Protein AF-A0AAV4WEV5-F1 (afdb_monomer_lite)

Sequence (96 aa):
MSEEEKLKVHPEPIEKNRRIRGSLRTNVTKLIKKIDEELASANPNADSLQESLTILIEREQKLGNLDDIIIFQSPDAEIETEMENSLEYSEQIIKI

pLDDT: mean 83.96, std 16.66, range [41.59, 97.75]

Radius of gyration: 21.63 Å; chains: 1; bounding box: 34×32×73 Å

Structure (mmCIF, N/CA/C/O backbone):
data_AF-A0AAV4WEV5-F1
#
_entry.id   AF-A0AAV4WEV5-F1
#
loop_
_atom_site.group_PDB
_atom_site.id
_atom_site.type_symbol
_atom_site.label_atom_id
_atom_site.label_alt_id
_atom_site.label_comp_id
_atom_site.label_asym_id
_atom_site.label_entity_id
_atom_site.label_seq_id
_atom_site.pdbx_PDB_ins_code
_atom_site.Cartn_x
_atom_site.Cartn_y
_atom_site.Cartn_z
_atom_site.occupancy
_atom_site.B_iso_or_equiv
_atom_site.auth_seq_id
_atom_site.auth_comp_id
_atom_site.auth_asym_id
_atom_site.auth_atom_id
_atom_site.pdbx_PDB_model_num
ATOM 1 N N . MET A 1 1 ? 3.854 27.733 -22.522 1.00 44.91 1 MET A N 1
ATOM 2 C CA . MET A 1 1 ? 4.539 26.806 -21.600 1.00 44.91 1 MET A CA 1
ATOM 3 C C . MET A 1 1 ? 4.332 25.425 -22.186 1.00 44.91 1 MET A C 1
ATOM 5 O O . MET A 1 1 ? 3.174 25.045 -22.331 1.00 44.91 1 MET A O 1
ATOM 9 N N . SER A 1 2 ? 5.389 24.781 -22.679 1.00 50.28 2 SER A N 1
ATOM 10 C CA . SER A 1 2 ? 5.287 23.479 -23.349 1.00 50.28 2 SER A CA 1
ATOM 11 C C . SER A 1 2 ? 5.034 22.370 -22.322 1.00 50.28 2 SER A C 1
ATOM 13 O O . SER A 1 2 ? 5.417 22.487 -21.157 1.00 50.28 2 SER A O 1
ATOM 15 N N . GLU A 1 3 ? 4.363 21.296 -22.739 1.00 50.28 3 GLU A N 1
ATOM 16 C CA . GLU A 1 3 ? 4.105 20.115 -21.898 1.00 50.28 3 GLU A CA 1
ATOM 17 C C . GLU A 1 3 ? 5.401 19.439 -21.410 1.00 50.28 3 GLU A C 1
ATOM 19 O O . GLU A 1 3 ? 5.405 18.792 -20.365 1.00 50.28 3 GLU A O 1
ATOM 24 N N . GLU A 1 4 ? 6.524 19.703 -22.081 1.00 45.94 4 GLU A N 1
ATOM 25 C CA . GLU A 1 4 ? 7.868 19.224 -21.740 1.00 45.94 4 GLU A CA 1
ATOM 26 C C . GLU A 1 4 ? 8.416 19.783 -20.413 1.00 45.94 4 GLU A C 1
ATOM 28 O O . GLU A 1 4 ? 9.256 19.148 -19.776 1.00 45.94 4 GLU A O 1
ATOM 33 N N . GLU A 1 5 ? 7.928 20.932 -19.929 1.00 43.22 5 GLU A N 1
ATOM 34 C CA . GLU A 1 5 ? 8.370 21.489 -18.638 1.00 43.22 5 GLU A CA 1
ATOM 35 C C . GLU A 1 5 ? 7.648 20.886 -17.424 1.00 43.22 5 GLU A C 1
ATOM 37 O O . GLU A 1 5 ? 8.098 21.070 -16.291 1.00 43.22 5 GLU A O 1
ATOM 42 N N . LYS A 1 6 ? 6.563 20.124 -17.621 1.00 44.94 6 LYS A N 1
ATOM 43 C CA . LYS A 1 6 ? 5.834 19.483 -16.511 1.00 44.94 6 LYS A CA 1
ATOM 44 C C . LYS A 1 6 ? 6.437 18.151 -16.058 1.00 44.94 6 LYS A C 1
ATOM 46 O O . LYS A 1 6 ? 6.036 17.650 -15.011 1.00 44.94 6 LYS A O 1
ATOM 51 N N . LEU A 1 7 ? 7.414 17.604 -16.786 1.00 42.38 7 LEU A N 1
ATOM 52 C CA . LEU A 1 7 ? 7.963 16.268 -16.530 1.00 42.38 7 LEU A CA 1
ATOM 53 C C . LEU A 1 7 ? 9.441 16.259 -16.106 1.00 42.38 7 LEU A C 1
ATOM 55 O O . LEU A 1 7 ? 10.149 15.284 -16.327 1.00 42.38 7 LEU A O 1
ATOM 59 N N . LYS A 1 8 ? 9.924 17.300 -15.418 1.00 41.59 8 LYS A N 1
ATOM 60 C CA . LYS A 1 8 ? 11.147 17.181 -14.599 1.00 41.59 8 LYS A CA 1
ATOM 61 C C . LYS A 1 8 ? 10.816 16.623 -13.214 1.00 41.59 8 LYS A C 1
ATOM 63 O O . LYS A 1 8 ? 11.135 17.218 -12.189 1.00 41.59 8 LYS A O 1
ATOM 68 N N . VAL A 1 9 ? 10.181 15.454 -13.173 1.00 47.38 9 VAL A N 1
ATOM 69 C CA . VAL A 1 9 ? 10.300 14.586 -12.000 1.00 47.38 9 VAL A CA 1
ATOM 70 C C . VAL A 1 9 ? 11.664 13.944 -12.159 1.00 47.38 9 VAL A C 1
ATOM 72 O O . VAL A 1 9 ? 11.818 13.064 -12.995 1.00 47.38 9 VAL A O 1
ATOM 75 N N . HIS A 1 10 ? 12.679 14.420 -11.434 1.00 48.28 10 HIS A N 1
ATOM 76 C CA . HIS A 1 10 ? 13.918 13.657 -11.311 1.00 48.28 10 HIS A CA 1
ATOM 77 C C . HIS A 1 10 ? 13.525 12.279 -10.776 1.00 48.28 10 HIS A C 1
ATOM 79 O O . HIS A 1 10 ? 13.063 12.212 -9.632 1.00 48.28 10 HIS A O 1
ATOM 85 N N . PRO A 1 11 ? 13.620 11.205 -11.578 1.00 56.91 11 PRO A N 1
ATOM 86 C CA . PRO A 1 11 ? 13.229 9.903 -11.098 1.00 56.91 11 PRO A CA 1
ATOM 87 C C . PRO A 1 11 ? 14.198 9.561 -9.973 1.00 56.91 11 PRO A C 1
ATOM 89 O O . PRO A 1 11 ? 15.396 9.392 -10.195 1.00 56.91 11 PRO A O 1
ATOM 92 N N . GLU A 1 12 ? 13.691 9.509 -8.741 1.00 64.88 12 GLU A N 1
ATOM 93 C CA . GLU A 1 12 ? 14.419 8.851 -7.666 1.00 64.88 12 GLU A CA 1
ATOM 94 C C . GLU A 1 12 ? 14.812 7.458 -8.175 1.00 64.88 12 GLU A C 1
ATOM 96 O O . GLU A 1 12 ? 14.000 6.831 -8.872 1.00 64.88 12 GLU A O 1
ATOM 101 N N . PRO A 1 13 ? 16.030 6.967 -7.877 1.00 81.75 13 PRO A N 1
ATOM 102 C CA . PRO A 1 13 ? 16.457 5.660 -8.350 1.00 81.75 13 PRO A CA 1
ATOM 103 C C . PRO A 1 13 ? 15.387 4.616 -8.028 1.00 81.75 13 PRO A C 1
ATOM 105 O O . PRO A 1 13 ? 14.860 4.619 -6.912 1.00 81.75 13 PRO A O 1
ATOM 108 N N . ILE A 1 14 ? 15.078 3.713 -8.963 1.00 84.19 14 ILE A N 1
ATOM 109 C CA . ILE A 1 14 ? 14.025 2.692 -8.796 1.00 84.19 14 ILE A CA 1
ATOM 110 C C . ILE A 1 14 ? 14.135 1.955 -7.451 1.00 84.19 14 ILE A C 1
ATOM 112 O O . ILE A 1 14 ? 13.139 1.663 -6.793 1.00 84.19 14 ILE A O 1
ATOM 116 N N . GLU A 1 15 ? 15.363 1.735 -6.979 1.00 86.12 15 GLU A N 1
ATOM 117 C CA . GLU A 1 15 ? 15.658 1.122 -5.688 1.00 86.12 15 GLU A CA 1
ATOM 118 C C . GLU A 1 15 ? 15.174 1.961 -4.491 1.00 86.12 15 GLU A C 1
ATOM 120 O O . GLU A 1 15 ? 14.652 1.426 -3.512 1.00 86.12 15 GLU A O 1
ATOM 125 N N . LYS A 1 16 ? 15.269 3.291 -4.567 1.00 89.12 16 LYS A N 1
ATOM 126 C CA . LYS A 1 16 ? 14.689 4.191 -3.566 1.00 89.12 16 LYS A CA 1
ATOM 127 C C . LYS A 1 16 ? 13.162 4.141 -3.599 1.00 89.12 16 LYS A C 1
ATOM 129 O O . LYS A 1 16 ? 12.562 4.019 -2.531 1.00 89.12 16 LYS A O 1
ATOM 134 N N . ASN A 1 17 ? 12.539 4.133 -4.776 1.00 90.69 17 ASN A N 1
ATOM 135 C CA . ASN A 1 17 ? 11.082 3.989 -4.894 1.00 90.69 17 ASN A CA 1
ATOM 136 C C . ASN A 1 17 ? 10.595 2.648 -4.324 1.00 90.69 17 ASN A C 1
ATOM 138 O O . ASN A 1 17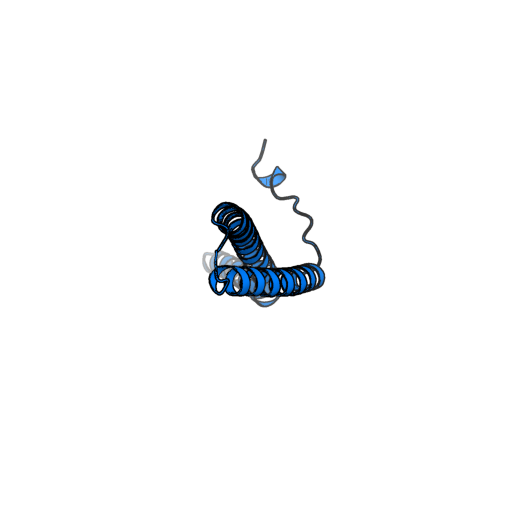 ? 9.640 2.614 -3.545 1.00 90.69 17 ASN A O 1
ATOM 142 N N . ARG A 1 18 ? 11.316 1.551 -4.586 1.00 91.62 18 ARG A N 1
ATOM 143 C CA . ARG A 1 18 ? 11.051 0.229 -3.989 1.00 91.62 18 ARG A CA 1
ATOM 144 C C . ARG A 1 18 ? 11.135 0.252 -2.461 1.00 91.62 18 ARG A C 1
ATOM 146 O O . ARG A 1 18 ? 10.257 -0.304 -1.797 1.00 91.62 18 ARG A O 1
ATOM 153 N N . ARG A 1 19 ? 12.144 0.921 -1.889 1.00 94.12 19 ARG A N 1
ATOM 154 C CA . ARG A 1 19 ? 12.284 1.084 -0.428 1.00 94.12 19 ARG A CA 1
ATOM 155 C C . ARG A 1 19 ? 11.151 1.911 0.171 1.00 94.12 19 ARG A C 1
ATOM 157 O O . ARG A 1 19 ? 10.588 1.514 1.192 1.00 94.12 19 ARG A O 1
ATOM 164 N N . ILE A 1 20 ? 10.787 3.025 -0.467 1.00 94.06 20 ILE A N 1
ATOM 165 C CA . ILE A 1 20 ? 9.664 3.868 -0.036 1.00 94.06 20 ILE A CA 1
ATOM 166 C C . ILE A 1 20 ? 8.367 3.055 -0.060 1.00 94.06 20 ILE A C 1
ATOM 168 O O . ILE A 1 20 ? 7.653 3.034 0.944 1.00 94.06 20 ILE A O 1
ATOM 172 N N . ARG A 1 21 ? 8.104 2.305 -1.139 1.00 95.44 21 ARG A N 1
ATOM 173 C CA . ARG A 1 21 ? 6.945 1.408 -1.240 1.00 95.44 21 ARG A CA 1
ATOM 174 C C . ARG A 1 21 ? 6.927 0.372 -0.117 1.00 95.44 21 ARG A C 1
ATOM 176 O O . ARG A 1 21 ? 5.888 0.165 0.504 1.00 95.44 21 ARG A O 1
ATOM 183 N N . GLY A 1 22 ? 8.061 -0.265 0.180 1.00 96.44 22 GLY A N 1
ATOM 184 C CA . GLY A 1 22 ? 8.169 -1.241 1.272 1.00 96.44 22 GLY A CA 1
ATOM 185 C C . GLY A 1 22 ? 7.842 -0.645 2.648 1.00 96.44 22 GLY A C 1
ATOM 186 O O . GLY A 1 22 ? 7.068 -1.223 3.419 1.00 96.44 22 GLY A O 1
ATOM 187 N N . SER A 1 23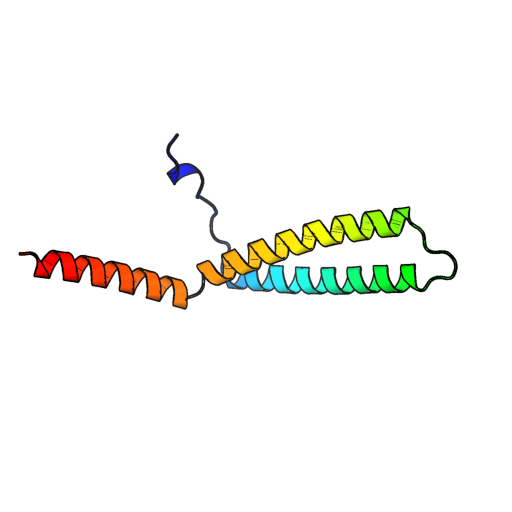 ? 8.369 0.548 2.934 1.00 96.62 23 SER A N 1
ATOM 188 C CA . SER A 1 23 ? 8.051 1.297 4.156 1.00 96.62 23 SER A CA 1
ATOM 189 C C . SER A 1 23 ? 6.567 1.671 4.222 1.00 96.62 23 SER A C 1
ATOM 191 O O . SER A 1 23 ? 5.898 1.430 5.230 1.00 96.62 23 SER A O 1
ATOM 193 N N . LEU A 1 24 ? 6.011 2.178 3.118 1.00 96.69 24 LEU A N 1
ATOM 194 C CA . LEU A 1 24 ? 4.606 2.563 3.028 1.00 96.69 24 LEU A CA 1
ATOM 195 C C . LEU A 1 24 ? 3.669 1.362 3.223 1.00 96.69 24 LEU A C 1
ATOM 197 O O . LEU A 1 24 ? 2.750 1.455 4.032 1.00 96.69 24 LEU A O 1
ATOM 201 N N . ARG A 1 25 ? 3.949 0.208 2.598 1.00 97.06 25 ARG A N 1
ATOM 202 C CA . ARG A 1 25 ? 3.202 -1.049 2.813 1.00 97.06 25 ARG A CA 1
ATOM 203 C C . ARG A 1 25 ? 3.224 -1.494 4.273 1.00 97.06 25 ARG A C 1
ATOM 205 O O . ARG A 1 25 ? 2.199 -1.924 4.803 1.00 97.06 25 ARG A O 1
ATOM 212 N N . THR A 1 26 ? 4.369 -1.363 4.940 1.00 97.19 26 THR A N 1
ATOM 213 C CA . THR A 1 26 ? 4.491 -1.682 6.370 1.00 97.19 26 THR A CA 1
ATOM 214 C C . THR A 1 26 ? 3.608 -0.762 7.214 1.00 97.19 26 THR A C 1
ATOM 216 O O . THR A 1 26 ? 2.893 -1.230 8.099 1.00 97.19 26 THR A O 1
ATOM 219 N N . ASN A 1 27 ? 3.609 0.539 6.922 1.00 96.62 27 ASN A N 1
ATOM 220 C CA . ASN A 1 27 ? 2.769 1.512 7.621 1.00 96.62 27 ASN A CA 1
ATOM 221 C C . ASN A 1 27 ? 1.273 1.300 7.349 1.00 96.62 27 ASN A C 1
ATOM 223 O O . ASN A 1 27 ? 0.481 1.387 8.282 1.00 96.62 27 ASN A O 1
ATOM 227 N N . VAL A 1 28 ? 0.889 0.967 6.114 1.00 97.38 28 VAL A N 1
ATOM 228 C CA . VAL A 1 28 ? -0.489 0.590 5.753 1.00 97.38 28 VAL A CA 1
ATOM 229 C C . VAL A 1 28 ? -0.928 -0.651 6.523 1.00 97.38 28 VAL A C 1
ATOM 231 O O . VAL A 1 28 ? -1.981 -0.637 7.146 1.00 97.38 28 VAL A O 1
ATOM 234 N N . THR A 1 29 ? -0.088 -1.686 6.583 1.00 97.12 29 THR A N 1
ATOM 235 C CA . THR A 1 29 ? -0.390 -2.910 7.346 1.00 97.12 29 THR A CA 1
ATOM 236 C C . THR A 1 29 ? -0.615 -2.609 8.829 1.00 97.12 29 THR A C 1
ATOM 238 O O . THR A 1 29 ? -1.531 -3.148 9.442 1.00 97.12 29 THR A O 1
ATOM 241 N N . LYS A 1 30 ? 0.204 -1.730 9.423 1.00 97.44 30 LYS A N 1
ATOM 242 C CA . LYS A 1 30 ? 0.018 -1.288 10.815 1.00 97.44 30 LYS A CA 1
ATOM 243 C C . LYS A 1 30 ? -1.280 -0.502 11.003 1.00 97.44 30 LYS A C 1
ATOM 245 O O . LYS A 1 30 ? -1.945 -0.686 12.014 1.00 97.44 30 LYS A O 1
ATOM 250 N N . LEU A 1 31 ? -1.635 0.356 10.047 1.00 97.62 31 LEU A N 1
ATOM 251 C CA . LEU A 1 31 ? -2.877 1.125 10.094 1.00 97.62 31 LEU A CA 1
ATOM 252 C C . LEU A 1 31 ? -4.108 0.218 10.015 1.00 97.62 31 LEU A C 1
ATOM 254 O O . LEU A 1 31 ? -5.025 0.404 10.802 1.00 97.62 31 LEU A O 1
ATOM 258 N N . ILE A 1 32 ? -4.097 -0.777 9.124 1.00 97.75 32 ILE A N 1
ATOM 259 C CA . ILE A 1 32 ? -5.175 -1.769 9.010 1.00 97.75 32 ILE A CA 1
ATOM 260 C C . ILE A 1 32 ? -5.343 -2.5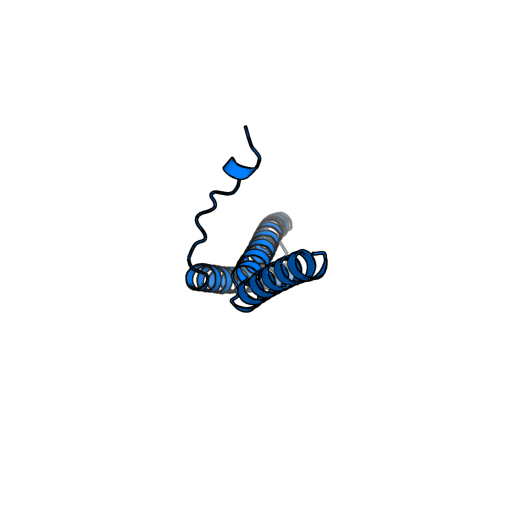13 10.335 1.00 97.75 32 ILE A C 1
ATOM 262 O O . ILE A 1 32 ? -6.442 -2.542 10.868 1.00 97.75 32 ILE A O 1
ATOM 266 N N . LYS A 1 33 ? -4.247 -2.996 10.939 1.00 97.62 33 LYS A N 1
ATOM 267 C CA . LYS A 1 33 ? -4.308 -3.637 12.263 1.00 97.62 33 LYS A CA 1
ATOM 268 C C . LYS A 1 33 ? -4.918 -2.731 13.331 1.00 97.62 33 LYS A C 1
ATOM 270 O O . LYS A 1 33 ? -5.738 -3.190 14.111 1.00 97.62 33 LYS A O 1
ATOM 275 N N . LYS A 1 34 ? -4.550 -1.446 13.349 1.00 96.44 34 LYS A N 1
ATOM 276 C CA . LYS A 1 34 ? -5.131 -0.471 14.282 1.00 96.44 34 LYS A CA 1
ATOM 277 C C . LYS A 1 34 ? -6.640 -0.297 14.056 1.00 96.44 34 LYS A C 1
ATOM 279 O O . LYS A 1 34 ? -7.387 -0.195 15.021 1.00 96.44 34 LYS A O 1
ATOM 284 N N . ILE A 1 35 ? -7.080 -0.253 12.798 1.00 97.69 35 ILE A N 1
ATOM 285 C CA . ILE A 1 35 ? -8.505 -0.178 12.444 1.00 97.69 35 ILE A CA 1
ATOM 286 C C . ILE A 1 35 ? -9.234 -1.442 12.917 1.00 97.69 35 ILE A C 1
ATOM 288 O O . ILE A 1 35 ? -10.284 -1.329 13.543 1.00 97.69 35 ILE A O 1
ATOM 292 N N . ASP A 1 36 ? -8.661 -2.624 12.679 1.00 97.62 36 ASP A N 1
ATOM 293 C CA . ASP A 1 36 ? -9.230 -3.903 13.120 1.00 97.62 36 ASP A CA 1
ATOM 294 C C . ASP A 1 36 ? -9.350 -3.973 14.653 1.00 97.62 36 ASP A C 1
ATOM 296 O O . ASP A 1 36 ? -10.376 -4.403 15.178 1.00 97.62 36 ASP A O 1
ATOM 300 N N . GLU A 1 37 ? -8.327 -3.515 15.381 1.00 97.25 37 GLU A N 1
ATOM 301 C CA . GLU A 1 37 ? -8.322 -3.445 16.849 1.00 97.25 37 GLU A CA 1
ATOM 302 C C . GLU A 1 37 ? -9.406 -2.496 17.388 1.00 97.25 37 GLU A C 1
ATOM 304 O O . GLU A 1 37 ? -10.115 -2.842 18.334 1.00 97.25 37 GLU A O 1
ATOM 309 N N . GLU A 1 38 ? -9.571 -1.321 16.777 1.00 96.38 38 GLU A N 1
ATOM 310 C CA . GLU A 1 38 ? -10.605 -0.347 17.147 1.00 96.38 38 GLU A CA 1
ATOM 311 C C . GLU A 1 38 ? -12.016 -0.890 16.871 1.00 96.38 38 GLU A C 1
ATOM 313 O O . GLU A 1 38 ? -12.900 -0.777 17.722 1.00 96.38 38 GLU A O 1
ATOM 318 N N . LEU A 1 39 ? -12.222 -1.543 15.721 1.00 96.19 39 LEU A N 1
ATOM 319 C CA . LEU A 1 39 ? -13.490 -2.190 15.363 1.00 96.19 39 LEU A CA 1
ATOM 320 C C . LEU A 1 39 ? -13.842 -3.360 16.288 1.00 96.19 39 LEU A C 1
ATOM 322 O O . LEU A 1 39 ? -15.020 -3.598 16.547 1.00 96.19 39 LEU A O 1
ATOM 326 N N . ALA A 1 40 ? -12.841 -4.085 16.787 1.00 96.94 40 ALA A N 1
ATOM 327 C CA . ALA A 1 40 ? -13.027 -5.173 17.742 1.00 96.94 40 ALA A CA 1
ATOM 328 C C . ALA A 1 40 ? -13.260 -4.685 19.185 1.00 96.94 40 ALA A C 1
ATOM 330 O O . ALA A 1 40 ? -13.563 -5.494 20.068 1.00 96.94 40 ALA A O 1
ATOM 331 N N . SER A 1 41 ? -13.097 -3.386 19.452 1.00 96.44 41 SER A N 1
ATOM 332 C CA . SER A 1 41 ? -13.287 -2.823 20.785 1.00 96.44 41 SER A CA 1
ATOM 333 C C . SER A 1 41 ? -14.764 -2.826 21.204 1.00 96.44 41 SER A C 1
ATOM 335 O O . SER A 1 41 ? -15.678 -2.813 20.382 1.00 96.44 41 SER A O 1
ATOM 337 N N . ALA A 1 42 ? -15.018 -2.822 22.517 1.00 95.81 42 ALA A N 1
ATOM 338 C CA . ALA A 1 42 ? -16.382 -2.833 23.054 1.00 95.81 42 ALA A CA 1
ATOM 339 C C . ALA A 1 42 ? -17.175 -1.547 22.748 1.00 95.81 42 ALA A C 1
ATOM 341 O O . ALA A 1 42 ? -18.402 -1.556 22.820 1.00 95.81 42 ALA A O 1
ATOM 342 N N . ASN A 1 43 ? -16.483 -0.446 22.440 1.00 95.56 4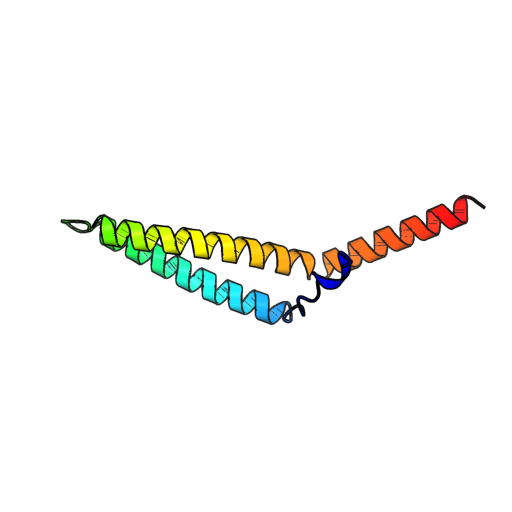3 ASN A N 1
ATOM 343 C CA . ASN A 1 43 ? -17.097 0.823 22.065 1.00 95.56 43 ASN A CA 1
ATOM 344 C C . ASN A 1 43 ? -16.219 1.544 21.027 1.00 95.56 43 ASN A C 1
ATOM 346 O O . ASN A 1 43 ? -15.456 2.437 21.407 1.00 95.56 43 ASN A O 1
ATOM 350 N N . PRO A 1 44 ? -16.309 1.151 19.744 1.00 95.31 44 PRO A N 1
ATOM 351 C CA . PRO A 1 44 ? -15.496 1.730 18.684 1.00 95.31 44 PRO A CA 1
ATOM 352 C C . PRO A 1 44 ? -15.753 3.228 18.534 1.00 95.31 44 PRO A C 1
ATOM 354 O O . PRO A 1 44 ? -16.899 3.685 18.482 1.00 95.31 44 PRO A O 1
ATOM 357 N N . ASN A 1 45 ? -14.683 4.003 18.422 1.00 97.19 45 ASN A N 1
ATOM 358 C CA . ASN A 1 45 ? -14.749 5.429 18.168 1.00 97.19 45 ASN A CA 1
ATOM 359 C C . ASN A 1 45 ? -14.871 5.692 16.659 1.00 97.19 45 ASN A C 1
ATOM 361 O O . ASN A 1 45 ? -13.901 5.579 15.905 1.00 97.19 45 ASN A O 1
ATOM 365 N N . ALA A 1 46 ? -16.072 6.086 16.231 1.00 96.12 46 ALA A N 1
ATOM 366 C CA . ALA A 1 46 ? -16.379 6.378 14.834 1.00 96.12 46 ALA A CA 1
ATOM 367 C C . ALA A 1 46 ? -15.493 7.483 14.229 1.00 96.12 46 ALA A C 1
ATOM 369 O O . ALA A 1 46 ? -15.070 7.351 13.082 1.00 96.12 46 ALA A O 1
ATOM 370 N N . ASP A 1 47 ? -15.152 8.526 14.991 1.00 96.81 47 ASP A N 1
ATOM 371 C CA . ASP A 1 47 ? -14.310 9.626 14.504 1.00 96.81 47 ASP A CA 1
ATOM 372 C C . ASP A 1 47 ? -12.862 9.157 14.281 1.00 96.81 47 ASP A C 1
ATOM 374 O O . ASP A 1 47 ? -12.257 9.443 13.247 1.00 96.81 47 ASP A O 1
ATOM 378 N N . SER A 1 48 ? -12.327 8.358 15.212 1.00 95.19 48 SER A N 1
ATOM 379 C CA . SER A 1 48 ? -10.994 7.737 15.102 1.00 95.19 48 SER A CA 1
ATOM 380 C C . SER A 1 48 ? -10.902 6.781 13.905 1.00 95.19 48 SER A C 1
ATOM 382 O O . SER A 1 48 ? -9.903 6.757 13.173 1.00 95.19 48 SER A O 1
ATOM 384 N N . LEU A 1 49 ? -11.961 6.000 13.673 1.00 97.50 49 LEU A N 1
ATOM 385 C CA . LEU A 1 49 ? -12.072 5.112 12.517 1.00 97.50 49 LEU A CA 1
ATOM 386 C C . LEU A 1 49 ? -12.128 5.906 11.212 1.00 97.50 49 LEU A C 1
ATOM 388 O O . LEU A 1 49 ? -11.405 5.576 10.272 1.00 97.50 49 LEU A O 1
ATOM 392 N N . GLN A 1 50 ? -12.921 6.976 11.162 1.00 97.62 50 GLN A N 1
ATOM 393 C CA . GLN A 1 50 ? -13.033 7.837 9.986 1.00 97.62 50 GLN A CA 1
ATOM 394 C C . GLN A 1 50 ? -11.698 8.509 9.638 1.00 97.62 50 GLN A C 1
ATOM 396 O O . GLN A 1 50 ? -11.306 8.537 8.467 1.00 97.62 50 GLN A O 1
ATOM 401 N N . GLU A 1 51 ? -10.965 9.006 10.636 1.00 97.44 51 GLU A N 1
ATOM 402 C CA . GLU A 1 51 ? -9.617 9.548 10.443 1.00 97.44 51 GLU A CA 1
ATOM 403 C C . GLU A 1 51 ? -8.671 8.467 9.901 1.00 97.44 51 GLU A C 1
ATOM 405 O O . GLU A 1 51 ? -7.981 8.669 8.898 1.00 97.44 51 GLU A O 1
ATOM 410 N N . SER A 1 52 ? -8.687 7.278 10.508 1.00 97.44 52 SER A N 1
ATOM 411 C CA . SER A 1 52 ? -7.825 6.165 10.100 1.00 97.44 52 SER A CA 1
ATOM 412 C C . SER A 1 52 ? -8.113 5.699 8.667 1.00 97.44 52 SER A C 1
ATOM 414 O O . SER A 1 52 ? -7.173 5.445 7.912 1.00 97.44 52 SER A O 1
ATOM 416 N N . LEU A 1 53 ? -9.386 5.643 8.262 1.00 97.38 53 LEU A N 1
ATOM 417 C CA . LEU A 1 53 ? -9.808 5.309 6.897 1.00 97.38 53 LEU A CA 1
ATOM 418 C C . LEU A 1 53 ? -9.412 6.391 5.888 1.00 97.38 53 LEU A C 1
ATOM 420 O O . LEU A 1 53 ? -8.937 6.070 4.801 1.00 97.38 53 LEU A O 1
ATOM 424 N N . THR A 1 54 ? -9.532 7.667 6.255 1.00 97.75 54 THR A N 1
ATOM 425 C CA . THR A 1 54 ? -9.100 8.786 5.400 1.00 97.75 54 THR A CA 1
ATOM 426 C C . THR A 1 54 ? -7.608 8.679 5.093 1.00 97.75 54 THR A C 1
ATOM 428 O O . THR A 1 54 ? -7.189 8.729 3.936 1.00 97.75 54 THR A O 1
ATOM 431 N N . ILE A 1 55 ? -6.797 8.421 6.120 1.00 97.38 55 ILE A N 1
ATOM 432 C CA . ILE A 1 55 ? -5.358 8.231 5.945 1.00 97.38 55 ILE A CA 1
ATOM 433 C C . ILE A 1 55 ? -5.057 6.952 5.138 1.00 97.38 55 ILE A C 1
ATOM 435 O O . ILE A 1 55 ? -4.078 6.912 4.388 1.00 97.38 55 ILE A O 1
ATOM 439 N N . LEU A 1 56 ? -5.860 5.891 5.284 1.00 97.06 56 LEU A N 1
ATOM 440 C CA . LEU A 1 56 ? -5.694 4.658 4.510 1.00 97.06 56 LEU A CA 1
ATOM 441 C C . LEU A 1 56 ? -5.851 4.920 3.006 1.00 97.06 56 LEU A C 1
ATOM 443 O O . LEU A 1 56 ? -4.978 4.511 2.242 1.00 97.06 56 LEU A O 1
ATOM 447 N N . ILE A 1 57 ? -6.886 5.667 2.611 1.00 96.62 57 ILE A N 1
ATOM 448 C CA . ILE A 1 57 ? -7.154 6.045 1.214 1.00 96.62 57 ILE A CA 1
ATOM 449 C C . ILE A 1 57 ? -5.975 6.829 0.624 1.00 96.62 57 ILE A C 1
ATOM 451 O O . ILE A 1 57 ? -5.478 6.502 -0.453 1.00 96.62 57 ILE A O 1
ATOM 455 N N . GLU A 1 58 ? -5.457 7.827 1.344 1.00 96.62 58 GLU A N 1
ATOM 456 C CA . GLU A 1 58 ? -4.296 8.594 0.872 1.00 96.62 58 GLU A CA 1
ATOM 457 C C . GLU A 1 58 ? -3.053 7.717 0.669 1.00 96.62 58 GLU A C 1
ATOM 459 O O . GLU A 1 58 ? -2.237 7.952 -0.228 1.00 96.62 58 GLU A O 1
ATOM 464 N N . ARG A 1 59 ? -2.859 6.718 1.536 1.00 95.19 59 ARG A N 1
ATOM 465 C CA . ARG A 1 59 ? -1.716 5.803 1.448 1.00 95.19 59 ARG A CA 1
ATOM 466 C C . ARG A 1 59 ? -1.878 4.795 0.318 1.00 95.19 59 ARG A C 1
ATOM 468 O O . ARG A 1 59 ? -0.874 4.463 -0.305 1.00 95.19 59 ARG A O 1
ATOM 475 N N . GLU A 1 60 ? -3.097 4.345 0.043 1.00 94.50 60 GLU A N 1
ATOM 476 C CA . GLU A 1 60 ? -3.416 3.499 -1.108 1.00 94.50 60 GLU A CA 1
ATOM 477 C C . GLU A 1 60 ? -3.112 4.225 -2.422 1.00 94.50 60 GLU A C 1
ATOM 479 O O . GLU A 1 60 ? -2.365 3.705 -3.247 1.00 94.50 60 GLU A O 1
ATOM 484 N N . GLN A 1 61 ? -3.571 5.471 -2.570 1.00 95.56 61 GLN A N 1
ATOM 485 C CA . GLN A 1 61 ? -3.264 6.291 -3.748 1.00 95.56 61 GLN A CA 1
ATOM 486 C C . GLN A 1 61 ? -1.753 6.475 -3.940 1.00 95.56 61 GLN A C 1
ATOM 488 O O . GLN A 1 61 ? -1.229 6.324 -5.041 1.00 95.56 61 GLN A O 1
ATOM 493 N N . LYS A 1 62 ? -1.018 6.750 -2.854 1.00 94.56 62 LYS A N 1
ATOM 494 C CA . LYS A 1 62 ? 0.450 6.850 -2.898 1.00 94.56 62 LYS A CA 1
ATOM 495 C C . LYS A 1 62 ? 1.119 5.531 -3.290 1.00 94.56 62 L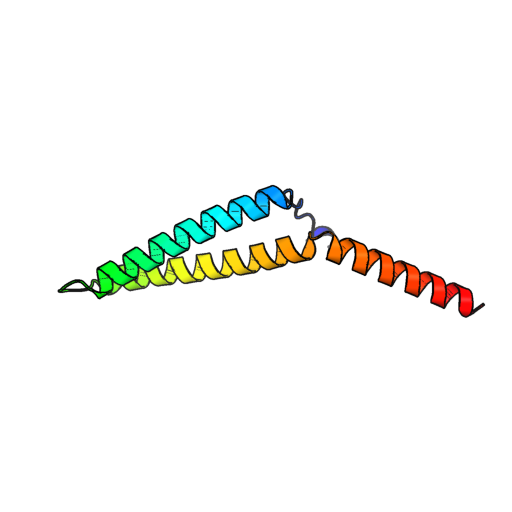YS A C 1
ATOM 497 O O . LYS A 1 62 ? 2.151 5.574 -3.954 1.00 94.56 62 LYS A O 1
ATOM 502 N N . LEU A 1 63 ? 0.578 4.384 -2.872 1.00 95.44 63 LEU A N 1
ATOM 503 C CA . LEU A 1 63 ? 1.085 3.075 -3.287 1.00 95.44 63 LEU A CA 1
ATOM 504 C C . LEU A 1 63 ? 0.862 2.838 -4.780 1.00 95.44 63 LEU A C 1
ATOM 506 O O . LEU A 1 63 ? 1.823 2.464 -5.441 1.00 95.44 63 LEU A O 1
ATOM 510 N N . GLY A 1 64 ? -0.335 3.130 -5.299 1.00 92.62 64 GLY A N 1
ATOM 511 C CA . GLY A 1 64 ? -0.631 3.025 -6.733 1.00 92.62 64 GLY A CA 1
ATOM 512 C C . GLY A 1 64 ? 0.344 3.848 -7.574 1.00 92.62 64 GLY A C 1
ATOM 513 O O . GLY A 1 64 ? 1.038 3.301 -8.423 1.00 92.62 64 GLY A O 1
ATOM 514 N N . ASN A 1 65 ? 0.531 5.123 -7.218 1.00 92.69 65 ASN A N 1
ATOM 515 C CA . ASN A 1 65 ? 1.492 5.992 -7.904 1.00 92.69 65 ASN A CA 1
ATOM 516 C C . ASN A 1 65 ? 2.932 5.443 -7.858 1.00 92.69 65 ASN A C 1
ATOM 518 O O . ASN A 1 65 ? 3.682 5.580 -8.820 1.00 92.69 65 ASN A O 1
ATOM 522 N N . LEU A 1 66 ? 3.355 4.850 -6.733 1.00 92.56 66 LEU A N 1
ATOM 523 C CA . LEU A 1 66 ? 4.686 4.242 -6.626 1.00 92.56 66 LEU A CA 1
ATOM 524 C C . LEU A 1 66 ? 4.814 2.982 -7.479 1.00 92.56 66 LEU A C 1
ATOM 526 O O . LEU A 1 66 ? 5.893 2.742 -8.016 1.00 92.56 66 LEU A O 1
ATOM 530 N N . ASP A 1 67 ? 3.759 2.177 -7.583 1.00 91.88 67 ASP A N 1
ATOM 531 C CA . ASP A 1 67 ? 3.761 0.994 -8.436 1.00 91.88 67 ASP A CA 1
ATOM 532 C C . ASP A 1 67 ? 3.836 1.389 -9.914 1.00 91.88 67 ASP A C 1
ATOM 534 O O . ASP A 1 67 ? 4.695 0.854 -10.614 1.00 91.88 67 ASP A O 1
ATOM 538 N N . ASP A 1 68 ? 3.084 2.403 -10.349 1.00 90.62 68 ASP A N 1
ATOM 539 C CA . ASP A 1 68 ? 3.159 2.940 -11.715 1.00 90.62 68 ASP A CA 1
ATOM 540 C C . ASP A 1 68 ? 4.566 3.460 -12.048 1.00 90.62 68 ASP A C 1
ATOM 542 O O . ASP A 1 68 ? 5.141 3.117 -13.082 1.00 90.62 68 ASP A O 1
ATOM 546 N N . ILE A 1 69 ? 5.174 4.230 -11.135 1.00 88.50 69 ILE A N 1
ATOM 547 C CA . ILE A 1 69 ? 6.546 4.733 -11.300 1.00 88.50 69 ILE A CA 1
ATOM 548 C C . ILE A 1 69 ? 7.546 3.574 -11.388 1.00 88.50 69 ILE A C 1
ATOM 550 O O . ILE A 1 69 ? 8.444 3.601 -12.225 1.00 88.50 69 ILE A O 1
ATOM 554 N N . ILE A 1 70 ? 7.425 2.560 -10.527 1.00 88.12 70 ILE A N 1
ATOM 555 C CA . ILE A 1 70 ? 8.350 1.418 -10.519 1.00 88.12 70 ILE A CA 1
ATOM 556 C C . ILE A 1 70 ? 8.206 0.581 -11.794 1.00 88.12 70 ILE A C 1
ATOM 558 O O . ILE A 1 70 ? 9.220 0.091 -12.291 1.00 88.12 70 ILE A O 1
ATOM 562 N N . ILE A 1 71 ? 6.985 0.410 -12.306 1.00 86.06 71 ILE A N 1
ATOM 563 C CA . ILE A 1 71 ? 6.716 -0.291 -13.568 1.00 86.06 71 ILE A CA 1
ATOM 564 C C . ILE A 1 71 ? 7.340 0.482 -14.732 1.00 86.06 71 ILE A C 1
ATOM 566 O O . ILE A 1 71 ? 8.107 -0.096 -15.497 1.00 86.06 71 ILE A O 1
ATOM 570 N N . PHE A 1 72 ? 7.101 1.793 -14.816 1.00 82.50 72 PHE A N 1
ATOM 571 C CA . PHE A 1 72 ? 7.659 2.640 -15.873 1.00 82.50 72 PHE A CA 1
ATOM 572 C C . PHE A 1 72 ? 9.196 2.701 -15.850 1.00 82.50 72 PHE A C 1
ATOM 574 O O . PHE A 1 72 ? 9.837 2.765 -16.889 1.00 82.50 72 PHE A O 1
ATOM 581 N N . GLN A 1 73 ? 9.805 2.660 -14.663 1.00 76.69 73 GLN A N 1
ATOM 582 C CA . GLN A 1 73 ? 11.263 2.635 -14.495 1.00 76.69 73 GLN A CA 1
ATOM 583 C C . GLN A 1 73 ? 11.880 1.238 -14.671 1.00 76.69 73 GLN A C 1
ATOM 585 O O . GLN A 1 73 ? 13.088 1.080 -14.471 1.00 76.69 73 GLN A O 1
ATOM 590 N N . SER A 1 74 ? 11.072 0.205 -14.922 1.00 75.69 74 SER A N 1
ATOM 591 C CA . SER A 1 74 ? 11.584 -1.158 -15.021 1.00 75.69 74 SER A CA 1
ATOM 592 C C . SER A 1 74 ? 12.394 -1.348 -16.313 1.00 75.69 74 SER A C 1
ATOM 594 O O . SER A 1 74 ? 12.037 -0.775 -17.341 1.00 75.69 74 SER A O 1
ATOM 596 N N . PRO A 1 75 ? 13.468 -2.160 -16.287 1.00 69.25 75 PRO A N 1
ATOM 597 C CA . PRO A 1 75 ? 14.279 -2.426 -17.477 1.00 69.25 75 PRO A CA 1
ATOM 598 C C . PRO A 1 75 ? 13.467 -2.974 -18.656 1.00 69.25 75 PRO A C 1
ATOM 600 O O . PRO A 1 75 ? 13.803 -2.716 -19.803 1.00 69.25 75 PRO A O 1
ATOM 603 N N . ASP A 1 76 ? 12.383 -3.698 -18.375 1.00 73.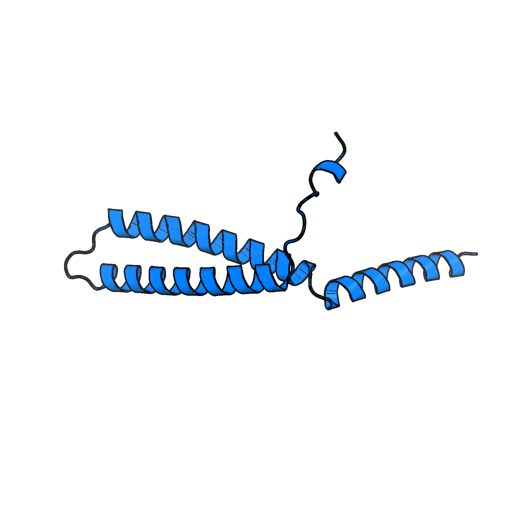44 76 ASP A N 1
ATOM 604 C CA . ASP A 1 76 ? 11.507 -4.257 -19.404 1.00 73.44 76 ASP A CA 1
ATOM 605 C C . ASP A 1 76 ? 10.800 -3.142 -20.199 1.00 73.44 76 ASP A C 1
ATOM 607 O O . ASP A 1 76 ? 10.750 -3.209 -21.422 1.00 73.44 76 ASP A O 1
ATOM 611 N N . ALA A 1 77 ? 10.359 -2.066 -19.535 1.00 67.25 77 ALA A N 1
ATOM 612 C CA . ALA A 1 77 ? 9.753 -0.905 -20.197 1.00 67.25 77 ALA A CA 1
ATOM 613 C C . ALA A 1 77 ? 10.764 -0.114 -21.052 1.00 67.25 77 ALA A C 1
ATOM 615 O O . ALA A 1 77 ? 10.423 0.422 -22.110 1.00 67.25 77 ALA A O 1
ATOM 616 N N . GLU A 1 78 ? 12.024 -0.056 -20.613 1.00 69.44 78 GLU A N 1
ATOM 617 C CA . GLU A 1 78 ? 13.118 0.547 -21.383 1.00 69.44 78 GLU A CA 1
ATOM 618 C C . GLU A 1 78 ? 13.396 -0.258 -22.665 1.00 69.44 78 GLU A C 1
ATOM 620 O O . GLU A 1 78 ? 13.484 0.320 -23.749 1.00 69.44 78 GLU A O 1
ATOM 625 N N . ILE A 1 79 ? 13.435 -1.591 -22.558 1.00 72.62 79 ILE A N 1
ATOM 626 C CA . ILE A 1 79 ? 13.613 -2.504 -23.697 1.00 72.62 79 ILE A CA 1
ATOM 627 C C . ILE A 1 79 ? 12.433 -2.414 -24.673 1.00 72.62 79 ILE A C 1
ATOM 629 O O . ILE A 1 79 ? 12.653 -2.339 -25.880 1.00 72.62 79 ILE A O 1
ATOM 633 N N . GLU A 1 80 ? 11.190 -2.398 -24.184 1.00 74.94 80 GLU A N 1
ATOM 634 C CA . GLU A 1 80 ? 9.992 -2.261 -25.028 1.00 74.94 80 GLU A CA 1
ATOM 635 C C . GLU A 1 80 ? 10.019 -0.959 -25.843 1.00 74.94 80 GLU A C 1
ATOM 637 O O . GLU A 1 80 ? 9.772 -0.977 -27.049 1.00 74.94 80 GLU A O 1
ATOM 642 N N . THR A 1 81 ? 10.426 0.147 -25.215 1.00 76.94 81 THR A N 1
ATOM 643 C CA . THR A 1 81 ? 10.580 1.444 -25.891 1.00 76.94 81 THR A CA 1
ATOM 644 C C . THR A 1 81 ? 11.681 1.398 -26.959 1.00 76.94 81 THR A C 1
ATOM 646 O O . THR A 1 81 ? 11.519 1.926 -28.060 1.00 76.94 81 THR A O 1
ATOM 649 N N . GLU A 1 82 ? 12.823 0.766 -26.669 1.00 76.56 82 GLU A N 1
ATOM 650 C CA . GLU A 1 82 ? 13.910 0.612 -27.645 1.00 76.56 82 GLU A CA 1
ATOM 651 C C . GLU A 1 82 ? 13.492 -0.273 -28.833 1.00 76.56 82 GLU A C 1
ATOM 653 O O . GLU A 1 82 ? 13.816 0.036 -29.985 1.00 76.56 82 GLU A O 1
ATOM 658 N N . MET A 1 83 ? 12.715 -1.329 -28.576 1.00 77.94 83 MET A N 1
ATOM 659 C CA . MET A 1 83 ? 12.142 -2.189 -29.612 1.00 77.94 83 MET A CA 1
ATOM 660 C C . MET A 1 83 ? 11.151 -1.441 -30.511 1.00 77.94 83 MET A C 1
ATOM 662 O O . MET A 1 83 ? 11.258 -1.561 -31.732 1.00 77.94 83 MET A O 1
ATOM 666 N N . GLU A 1 84 ? 10.223 -0.661 -29.947 1.00 82.12 84 GLU A N 1
ATOM 667 C CA . GLU A 1 84 ? 9.282 0.164 -30.724 1.00 82.12 84 GLU A CA 1
ATOM 668 C C . GLU A 1 84 ? 10.015 1.160 -31.623 1.00 82.12 84 GLU A C 1
ATOM 670 O O . GLU A 1 84 ? 9.759 1.211 -32.827 1.00 82.12 84 GLU A O 1
ATOM 675 N N . ASN A 1 85 ? 10.998 1.875 -31.072 1.00 84.81 85 ASN A N 1
ATOM 676 C CA . ASN A 1 85 ? 11.820 2.800 -31.849 1.00 84.81 85 ASN A CA 1
ATOM 677 C C . ASN A 1 85 ? 12.547 2.074 -32.995 1.00 84.81 85 ASN A C 1
ATOM 679 O O . ASN A 1 85 ? 12.568 2.553 -34.128 1.00 84.81 85 ASN A O 1
ATOM 683 N N . SER A 1 86 ? 13.138 0.904 -32.726 1.00 83.06 86 SER A N 1
ATOM 684 C CA . SER A 1 86 ? 13.834 0.100 -33.739 1.00 83.06 86 SER A CA 1
ATOM 685 C C . SER A 1 86 ? 12.899 -0.373 -34.859 1.00 83.06 86 SER A C 1
ATOM 687 O O . SER A 1 86 ? 13.265 -0.311 -36.038 1.00 83.06 86 SER A O 1
ATOM 689 N N . LEU A 1 87 ? 11.679 -0.794 -34.510 1.00 83.62 87 LEU A N 1
ATOM 690 C CA . LEU A 1 87 ? 10.646 -1.168 -35.474 1.00 83.62 87 LEU A CA 1
ATOM 691 C C . LEU A 1 87 ? 10.257 0.022 -36.352 1.00 83.62 87 LEU A C 1
ATOM 693 O O . LEU A 1 87 ? 10.263 -0.115 -37.575 1.00 83.62 87 LEU A O 1
ATOM 697 N N . GLU A 1 88 ? 10.013 1.192 -35.764 1.00 82.38 88 GLU A N 1
ATOM 698 C CA . GLU A 1 88 ? 9.659 2.401 -36.510 1.00 82.38 88 GLU A CA 1
ATOM 699 C C . GLU A 1 88 ? 10.766 2.811 -37.496 1.00 82.38 88 GLU A C 1
ATOM 701 O O . GLU A 1 88 ? 10.491 3.067 -38.673 1.00 82.38 88 GLU A O 1
ATOM 706 N N . TYR A 1 89 ? 12.035 2.777 -37.072 1.00 80.56 89 TYR A N 1
ATOM 707 C CA . TYR A 1 89 ? 13.170 2.991 -37.976 1.00 80.56 89 TYR A CA 1
ATOM 708 C C . TYR A 1 89 ? 13.203 1.962 -39.113 1.00 80.56 89 TYR A C 1
ATOM 710 O O . TYR A 1 89 ? 13.452 2.320 -40.266 1.00 80.56 89 TYR A O 1
ATOM 718 N N . SER A 1 90 ? 12.939 0.687 -38.817 1.00 78.31 90 SER A N 1
ATOM 719 C CA . SER A 1 90 ? 12.922 -0.370 -39.833 1.00 78.31 90 SER A CA 1
ATOM 720 C C . SER A 1 90 ? 11.812 -0.156 -40.870 1.00 78.31 90 SER A C 1
ATOM 722 O O . SER A 1 90 ? 12.055 -0.283 -42.071 1.00 78.31 90 SER A O 1
ATOM 724 N N . GLU A 1 91 ? 10.620 0.257 -40.436 1.00 83.00 91 GLU A N 1
ATOM 725 C CA . GLU A 1 91 ? 9.492 0.550 -41.319 1.00 83.00 91 GLU A CA 1
ATOM 726 C C . GLU A 1 91 ? 9.745 1.776 -42.200 1.00 83.00 91 GLU A C 1
ATOM 728 O O . GLU A 1 91 ? 9.305 1.811 -43.352 1.00 83.00 91 GLU A O 1
ATOM 733 N N . GLN A 1 92 ? 10.465 2.776 -41.687 1.00 78.56 92 GLN A N 1
ATOM 734 C CA . GLN A 1 92 ? 10.878 3.943 -42.467 1.00 78.56 92 GLN A CA 1
ATOM 735 C C . GLN A 1 92 ? 11.897 3.575 -43.554 1.00 78.56 92 GLN A C 1
ATOM 737 O O . GLN A 1 92 ? 11.810 4.099 -44.663 1.00 78.56 92 GLN A O 1
ATOM 742 N N . ILE A 1 93 ? 12.820 2.649 -43.275 1.00 77.25 93 ILE A N 1
ATOM 743 C CA . ILE A 1 93 ? 13.814 2.171 -44.250 1.00 77.25 93 ILE A CA 1
ATOM 744 C C . ILE A 1 93 ? 13.160 1.317 -45.345 1.00 77.25 93 ILE A C 1
ATOM 746 O O . ILE A 1 93 ? 13.507 1.457 -46.512 1.00 77.25 93 ILE A O 1
ATOM 750 N N . ILE A 1 94 ? 12.199 0.456 -44.993 1.00 73.25 94 ILE A N 1
ATOM 751 C CA . ILE A 1 94 ? 11.521 -0.452 -45.940 1.00 73.25 94 ILE A CA 1
ATOM 752 C C . ILE A 1 94 ? 10.590 0.299 -46.917 1.00 73.25 94 ILE A C 1
ATOM 754 O O . ILE A 1 94 ? 10.240 -0.233 -47.969 1.00 73.25 94 ILE A O 1
ATOM 758 N N . LYS A 1 95 ? 10.186 1.536 -46.598 1.00 58.25 95 LYS A N 1
ATOM 759 C CA . LYS A 1 95 ? 9.346 2.390 -47.461 1.00 58.25 95 LYS A CA 1
ATOM 760 C C . LYS A 1 95 ? 10.130 3.190 -48.525 1.00 58.25 95 LYS A C 1
ATOM 762 O O . LYS A 1 95 ? 9.497 3.964 -49.247 1.00 58.25 95 LYS A O 1
ATOM 767 N N . ILE A 1 96 ? 11.454 3.020 -48.625 1.00 50.38 96 ILE A N 1
ATOM 768 C CA . ILE A 1 96 ? 12.342 3.595 -49.662 1.00 50.38 96 ILE A CA 1
ATOM 769 C C . ILE A 1 96 ? 12.627 2.538 -50.732 1.00 50.38 96 ILE A C 1
ATOM 771 O O . ILE A 1 96 ? 12.571 2.897 -51.930 1.00 50.38 96 ILE A O 1
#

Secondary structure (DSSP, 8-state):
--GGGGG------HHHHHHHHHHHHHHHHHHHHHHHHHHTSSS--HHHHHHHHHHHHHHHHHHHHHHHHHHHTSHHHHHHHHHHHHHHHHHHHHT-

Foldseek 3Di:
DDPVVVPPPVQDPLVVLVVVLVVLVVVLVVLVVVLVVLVPDPDRDPVVNVVSVVVNVVSVVVNVVSVVSSVCNDVVVVVVVVVVVVVVVVVVVVVD

Organism: Caerostris extrusa (NCBI:txid172846)